Protein AF-A0A2V7J2F6-F1 (afdb_monomer_lite)

Structure (mmCIF, N/CA/C/O backbone):
data_AF-A0A2V7J2F6-F1
#
_entry.id   AF-A0A2V7J2F6-F1
#
loop_
_atom_site.group_PDB
_atom_site.id
_atom_site.type_symbol
_atom_site.label_atom_id
_atom_site.label_alt_id
_atom_site.label_comp_id
_atom_site.label_asym_id
_atom_site.label_entity_id
_atom_site.label_seq_id
_atom_site.pdbx_PDB_ins_code
_atom_site.Cartn_x
_atom_site.Cartn_y
_atom_site.Cartn_z
_atom_site.occupancy
_atom_site.B_iso_or_equiv
_atom_site.auth_seq_id
_atom_site.auth_comp_id
_atom_site.auth_asym_id
_atom_site.auth_atom_id
_atom_site.pdbx_PDB_model_num
ATOM 1 N N . MET A 1 1 ? -16.392 21.390 50.602 1.00 47.31 1 MET A N 1
ATOM 2 C CA . MET A 1 1 ? -15.569 20.176 50.406 1.00 47.31 1 MET A CA 1
ATOM 3 C C . MET A 1 1 ? -16.168 19.409 49.244 1.00 47.31 1 MET A C 1
ATOM 5 O O . MET A 1 1 ? -17.279 18.912 49.335 1.00 47.31 1 MET A O 1
ATOM 9 N N . SER A 1 2 ? -15.503 19.528 48.098 1.00 53.97 2 SER A N 1
ATOM 10 C CA . SER A 1 2 ? -16.010 19.186 46.771 1.00 53.97 2 SER A CA 1
ATOM 11 C C . SER A 1 2 ? -15.940 17.671 46.572 1.00 53.97 2 SER A C 1
ATOM 13 O O . SER A 1 2 ? -14.851 17.102 46.600 1.00 53.97 2 SER A O 1
ATOM 15 N N . ASN A 1 3 ? -17.096 17.026 46.401 1.00 48.97 3 ASN A N 1
ATOM 16 C CA . ASN A 1 3 ? -17.262 15.579 46.236 1.00 48.97 3 ASN A CA 1
ATOM 17 C C . ASN A 1 3 ? -16.837 15.125 44.816 1.00 48.97 3 ASN A C 1
ATOM 19 O O . ASN A 1 3 ? -17.598 14.512 44.073 1.00 48.97 3 ASN A O 1
ATOM 23 N N . ARG A 1 4 ? -15.611 15.490 44.417 1.00 57.84 4 ARG A N 1
ATOM 24 C CA . ARG A 1 4 ? -15.031 15.283 43.080 1.00 57.84 4 ARG A CA 1
ATOM 25 C C . ARG A 1 4 ? -14.642 13.843 42.711 1.00 57.84 4 ARG A C 1
ATOM 27 O O . ARG A 1 4 ? -14.568 13.604 41.507 1.00 57.84 4 ARG A O 1
ATOM 34 N N . PRO A 1 5 ? -14.380 12.882 43.627 1.00 55.91 5 PRO A N 1
ATOM 35 C CA . PRO A 1 5 ? -13.807 11.612 43.184 1.00 55.91 5 PRO A CA 1
ATOM 36 C C . PRO A 1 5 ? -14.837 10.718 42.480 1.00 55.91 5 PRO A C 1
ATOM 38 O O . PRO A 1 5 ? -14.483 10.024 41.534 1.00 55.91 5 PRO A O 1
ATOM 41 N N . ALA A 1 6 ? -16.117 10.781 42.864 1.00 57.44 6 ALA A N 1
ATOM 42 C CA . ALA A 1 6 ? -17.157 9.937 42.268 1.00 57.44 6 ALA A CA 1
ATOM 43 C C . ALA A 1 6 ? -17.492 10.327 40.814 1.00 57.44 6 ALA A C 1
ATOM 45 O O . ALA A 1 6 ? -17.763 9.459 39.988 1.00 57.44 6 ALA A O 1
ATOM 46 N N . LEU A 1 7 ? -17.423 11.621 40.479 1.00 55.16 7 LEU A N 1
ATOM 47 C CA . LEU A 1 7 ? -17.778 12.122 39.147 1.00 55.16 7 LEU A CA 1
ATOM 48 C C . LEU A 1 7 ? -16.750 11.713 38.073 1.00 55.16 7 LEU A C 1
ATOM 50 O O . LEU A 1 7 ? -17.135 11.395 36.952 1.00 55.16 7 LEU A O 1
ATOM 54 N N . CYS A 1 8 ? -15.457 11.655 38.423 1.00 53.84 8 CYS A N 1
ATOM 55 C CA . CYS A 1 8 ? -14.408 11.166 37.517 1.00 53.84 8 CYS A CA 1
ATOM 56 C C . CYS A 1 8 ? -14.521 9.662 37.241 1.00 53.84 8 CYS A C 1
ATOM 58 O O . CYS A 1 8 ? -14.309 9.236 36.110 1.00 53.84 8 CYS A O 1
ATOM 60 N N . VAL A 1 9 ? -14.864 8.857 38.253 1.00 58.91 9 VAL A N 1
ATOM 61 C CA . VAL A 1 9 ? -14.965 7.393 38.106 1.00 58.91 9 VAL A CA 1
ATOM 62 C C . VAL A 1 9 ? -16.149 7.005 37.217 1.00 58.91 9 VAL A C 1
ATOM 64 O O . VAL A 1 9 ? -16.027 6.107 36.390 1.00 58.91 9 VAL A O 1
ATOM 67 N N . ILE A 1 10 ? -17.272 7.720 37.319 1.00 59.41 10 ILE A N 1
ATOM 68 C CA . ILE A 1 10 ? -18.448 7.488 36.468 1.00 59.41 10 ILE A CA 1
ATOM 69 C C . ILE A 1 10 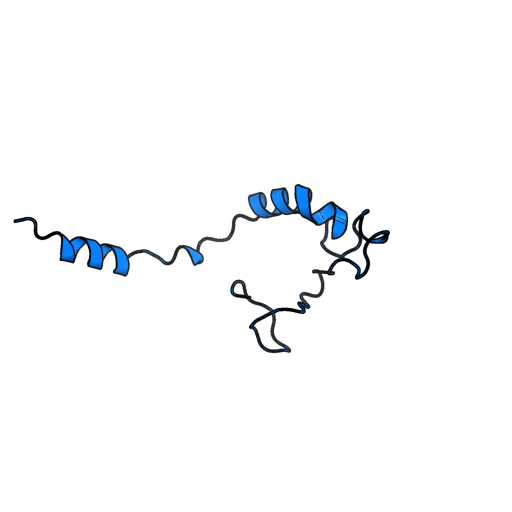? -18.155 7.853 35.002 1.00 59.41 10 ILE A C 1
ATOM 71 O O . ILE A 1 10 ? -18.573 7.130 34.101 1.00 59.41 10 ILE A O 1
ATOM 75 N N . LEU A 1 11 ? -17.384 8.916 34.746 1.00 56.84 11 LEU A N 1
ATOM 76 C CA . LEU A 1 11 ? -17.023 9.333 33.385 1.00 56.84 11 LEU A CA 1
ATOM 77 C C . LEU A 1 11 ? -16.130 8.306 32.657 1.00 56.84 11 LEU A C 1
ATOM 79 O O . LEU A 1 11 ? -16.226 8.161 31.443 1.00 56.84 11 LEU A O 1
ATOM 83 N N . LEU A 1 12 ? -15.303 7.563 33.399 1.00 59.69 12 LEU A N 1
ATOM 84 C CA . LEU A 1 12 ? -14.452 6.487 32.872 1.00 59.69 12 LEU A CA 1
ATOM 85 C C . LEU A 1 12 ? -15.225 5.197 32.536 1.00 59.69 12 LEU A C 1
ATOM 87 O O . LEU A 1 12 ? -14.775 4.436 31.688 1.00 59.69 12 LEU A O 1
ATOM 91 N N . LEU A 1 13 ? -16.378 4.951 33.168 1.00 61.78 13 LEU A N 1
ATOM 92 C CA . LEU A 1 13 ? -17.189 3.737 32.971 1.00 61.78 13 LEU A CA 1
ATOM 93 C C . LEU A 1 13 ? -18.189 3.839 31.803 1.00 61.78 13 LEU A C 1
ATOM 95 O O . LEU A 1 13 ? -18.690 2.820 31.339 1.00 61.78 13 LEU A O 1
ATOM 99 N N . LEU A 1 14 ? -18.496 5.057 31.348 1.00 60.28 14 LEU A N 1
ATOM 100 C CA . LEU A 1 14 ? -19.495 5.350 30.308 1.00 60.28 14 LEU A CA 1
ATOM 101 C C . LEU A 1 14 ? -18.885 5.855 28.993 1.00 60.28 14 LEU A C 1
ATOM 103 O O . LEU A 1 14 ? -19.628 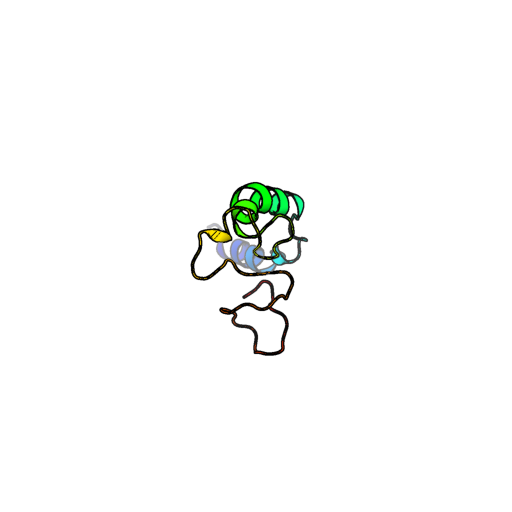6.174 28.066 1.00 60.28 14 LEU A O 1
ATOM 107 N N . ALA A 1 15 ? -17.557 5.956 28.900 1.00 60.12 15 ALA A N 1
ATOM 108 C CA . ALA A 1 15 ? -16.912 6.315 27.648 1.00 60.12 15 ALA A CA 1
ATOM 109 C C . ALA A 1 15 ? -17.099 5.158 26.647 1.00 60.12 15 ALA A C 1
ATOM 111 O O . ALA A 1 15 ? -16.627 4.052 26.922 1.00 60.12 15 ALA A O 1
ATOM 112 N N . PRO A 1 16 ? -17.793 5.365 25.512 1.00 55.75 16 PRO A N 1
ATOM 113 C CA . PRO A 1 16 ? -17.847 4.353 24.473 1.00 55.75 16 PRO A CA 1
ATOM 114 C C . PRO A 1 16 ? -16.421 4.081 24.005 1.00 55.75 16 PRO A C 1
ATOM 116 O O . PRO A 1 16 ? -15.637 5.008 23.795 1.00 55.75 16 PRO A O 1
ATOM 119 N N . ASP A 1 17 ? -16.085 2.805 23.864 1.00 58.66 17 ASP A N 1
ATOM 120 C CA . ASP A 1 17 ? -14.817 2.384 23.292 1.00 58.66 17 ASP A CA 1
ATOM 121 C C . ASP A 1 17 ? -14.767 2.918 21.848 1.00 58.66 17 ASP A C 1
ATOM 123 O O . ASP A 1 17 ? -15.398 2.372 20.940 1.00 58.66 17 ASP A O 1
ATOM 127 N N . SER A 1 18 ? -14.059 4.033 21.622 1.00 57.34 18 SER A N 1
ATOM 128 C CA . SER A 1 18 ? -13.971 4.738 20.327 1.00 57.34 18 SER A CA 1
ATOM 129 C C . SER A 1 18 ? -13.366 3.892 19.197 1.00 57.34 18 SER A C 1
ATOM 131 O O . SER A 1 18 ? -13.208 4.369 18.077 1.00 57.34 18 SER A O 1
ATOM 133 N N . ARG A 1 19 ? -13.028 2.633 19.485 1.00 58.62 19 ARG A N 1
ATOM 134 C CA . ARG A 1 19 ? -12.518 1.618 18.562 1.00 58.62 19 ARG A CA 1
ATOM 135 C C . ARG A 1 19 ? -13.558 1.133 17.546 1.00 58.62 19 ARG A C 1
ATOM 137 O O . ARG A 1 19 ? -13.179 0.499 16.574 1.00 58.62 19 ARG A O 1
ATOM 144 N N . LEU A 1 20 ? -14.848 1.418 17.754 1.00 55.56 20 LEU A N 1
ATOM 145 C CA . LEU A 1 20 ? -15.933 0.997 16.853 1.00 55.56 20 LEU A CA 1
ATOM 146 C C . LEU A 1 20 ? -16.312 2.035 15.781 1.00 55.56 20 LEU A C 1
ATOM 148 O O . LEU A 1 20 ? -17.204 1.771 14.975 1.00 55.56 20 LEU A O 1
ATOM 152 N N . LEU A 1 21 ? -15.668 3.208 15.740 1.00 64.25 21 LEU A N 1
ATOM 153 C CA . LEU A 1 21 ? -15.823 4.099 14.590 1.00 64.25 21 LEU A CA 1
ATOM 154 C C . LEU A 1 21 ? -15.035 3.503 13.419 1.00 64.25 21 LEU A C 1
ATOM 156 O O . LEU A 1 21 ? -13.832 3.285 13.541 1.00 64.25 21 LEU A O 1
ATOM 160 N N . SER A 1 22 ? -15.713 3.248 12.294 1.00 66.81 22 SER A N 1
ATOM 161 C CA . SER A 1 22 ? -15.076 2.850 11.032 1.00 66.81 22 SER A CA 1
ATOM 162 C C . SER A 1 22 ? -13.841 3.717 10.784 1.00 66.81 22 SER A C 1
ATOM 164 O O . SER A 1 22 ? -13.961 4.943 10.737 1.00 66.81 22 SER A O 1
ATOM 166 N N . GLN A 1 23 ? -12.669 3.095 10.636 1.00 72.44 23 GLN A N 1
ATOM 167 C CA . GLN A 1 23 ? -11.437 3.813 10.310 1.00 72.44 23 GLN A CA 1
ATOM 168 C C . GLN A 1 23 ? -11.652 4.671 9.054 1.00 72.44 23 GLN A C 1
ATOM 170 O O . GLN A 1 23 ? -12.244 4.210 8.074 1.00 72.44 23 GLN A O 1
ATOM 175 N N . ASP A 1 24 ? -11.179 5.920 9.077 1.00 80.88 24 ASP A N 1
ATOM 176 C CA . ASP A 1 24 ? -11.222 6.798 7.906 1.00 80.88 24 ASP A CA 1
ATOM 177 C C . ASP A 1 24 ? -10.243 6.290 6.838 1.00 80.88 24 ASP A C 1
ATOM 179 O O . ASP A 1 24 ? -9.031 6.531 6.871 1.00 80.88 24 ASP A O 1
ATOM 183 N N . THR A 1 25 ? -10.791 5.580 5.858 1.00 84.38 25 THR A N 1
ATOM 184 C CA . THR A 1 25 ? -10.031 4.995 4.752 1.00 84.38 25 THR A CA 1
ATOM 185 C C . THR A 1 25 ? -9.464 6.050 3.798 1.00 84.38 25 THR A C 1
ATOM 187 O O . THR A 1 25 ? -8.470 5.780 3.119 1.00 84.38 25 THR A O 1
ATOM 190 N N . THR A 1 26 ? -10.011 7.270 3.771 1.00 91.44 26 THR A N 1
ATOM 191 C CA . THR A 1 26 ? -9.529 8.364 2.910 1.00 91.44 26 THR A CA 1
ATOM 192 C C . THR A 1 26 ? -8.215 8.926 3.440 1.00 91.44 26 THR A C 1
ATOM 194 O O . THR A 1 26 ? -7.243 9.093 2.688 1.00 91.44 26 THR A O 1
ATOM 197 N N . ALA A 1 27 ? -8.149 9.154 4.754 1.00 90.88 27 ALA A N 1
ATOM 198 C CA . ALA A 1 27 ? -6.910 9.519 5.431 1.00 90.88 27 ALA A CA 1
ATOM 199 C C . ALA A 1 27 ? -5.844 8.426 5.240 1.00 90.88 27 ALA A C 1
ATOM 201 O O . ALA A 1 27 ? -4.710 8.726 4.853 1.00 90.88 27 ALA A O 1
ATOM 202 N N . GLY A 1 28 ? -6.230 7.153 5.398 1.00 92.06 28 GLY A N 1
ATOM 203 C CA . GLY A 1 28 ? -5.356 6.001 5.164 1.00 92.06 28 GLY A CA 1
ATOM 204 C C . GLY A 1 28 ? -4.793 5.947 3.740 1.00 92.06 28 GLY A C 1
ATOM 205 O O . GLY A 1 28 ? -3.579 5.833 3.558 1.00 92.06 28 GLY A O 1
ATOM 206 N N . LYS A 1 29 ? -5.638 6.113 2.713 1.00 95.19 29 LYS A N 1
ATOM 207 C CA . LYS A 1 29 ? -5.196 6.110 1.307 1.00 95.19 29 LYS A CA 1
ATOM 208 C C . LYS A 1 29 ? -4.212 7.241 1.010 1.00 95.19 29 LYS A C 1
ATOM 210 O O . LYS A 1 29 ? -3.245 7.026 0.274 1.00 95.19 29 LYS A O 1
ATOM 215 N N . THR A 1 30 ? -4.420 8.421 1.593 1.00 96.56 30 THR A N 1
ATOM 216 C CA . THR A 1 30 ? -3.513 9.571 1.429 1.00 96.56 30 THR A CA 1
ATOM 217 C C . THR A 1 30 ? -2.126 9.266 1.992 1.00 96.56 30 THR A C 1
ATOM 219 O O . THR A 1 30 ? -1.118 9.475 1.314 1.00 96.56 30 THR A O 1
ATOM 222 N N . VAL A 1 31 ? -2.066 8.718 3.208 1.00 96.81 31 VAL A N 1
ATOM 223 C CA . VAL A 1 31 ? -0.809 8.302 3.851 1.00 96.81 31 VAL A CA 1
ATOM 224 C C . VAL A 1 31 ? -0.120 7.212 3.033 1.00 96.81 31 VAL A C 1
ATOM 226 O O . VAL A 1 31 ? 1.067 7.337 2.729 1.00 96.81 31 VAL A O 1
ATOM 229 N N . TYR A 1 32 ? -0.868 6.187 2.619 1.00 97.31 32 TYR A N 1
ATOM 230 C CA . TYR A 1 32 ? -0.344 5.068 1.842 1.00 97.31 32 TYR A CA 1
ATOM 231 C C . TYR A 1 32 ? 0.301 5.524 0.532 1.00 97.31 32 TYR A C 1
ATOM 233 O O . TYR A 1 32 ? 1.436 5.162 0.222 1.00 97.31 32 TYR A O 1
ATOM 241 N N . THR A 1 33 ? -0.405 6.367 -0.220 1.00 97.44 33 THR A N 1
ATOM 242 C CA . THR A 1 33 ? 0.076 6.881 -1.509 1.00 97.44 33 THR A CA 1
ATOM 243 C C . THR A 1 33 ? 1.358 7.691 -1.328 1.00 97.44 33 THR A C 1
ATOM 245 O O . THR A 1 33 ? 2.291 7.567 -2.115 1.00 97.44 33 THR A O 1
ATOM 248 N N . LYS A 1 34 ? 1.433 8.494 -0.261 1.00 97.94 34 LYS A N 1
ATOM 249 C CA . LYS A 1 34 ? 2.579 9.368 -0.004 1.00 97.94 34 LYS A CA 1
ATOM 250 C C . LYS A 1 34 ? 3.828 8.612 0.453 1.00 97.94 34 LYS A C 1
ATOM 252 O O . LYS A 1 34 ? 4.931 9.012 0.091 1.00 97.94 34 LYS A O 1
ATOM 257 N N . TRP A 1 35 ? 3.669 7.565 1.262 1.00 98.12 35 TRP A N 1
ATOM 258 C CA . TRP A 1 35 ? 4.793 6.980 2.006 1.00 98.12 35 TRP A CA 1
ATOM 259 C C . TRP A 1 35 ? 5.033 5.493 1.753 1.00 98.12 35 TRP A C 1
ATOM 261 O O . TRP A 1 35 ? 6.131 5.010 2.013 1.00 98.12 35 TRP A O 1
ATOM 271 N N . CYS A 1 36 ? 4.041 4.759 1.255 1.00 98.06 36 CYS A N 1
ATOM 272 C CA . CYS A 1 36 ? 4.094 3.300 1.153 1.00 98.06 36 CYS A CA 1
ATOM 273 C C . CYS A 1 36 ? 4.193 2.835 -0.304 1.00 98.06 36 CYS A C 1
ATOM 275 O O . CYS A 1 36 ? 4.999 1.955 -0.613 1.00 98.06 36 CYS A O 1
ATOM 277 N N . ALA A 1 37 ? 3.419 3.449 -1.204 1.00 98.38 37 ALA A N 1
ATOM 278 C CA . ALA A 1 37 ? 3.277 3.017 -2.598 1.00 98.38 37 ALA A CA 1
ATOM 279 C C . ALA A 1 37 ? 4.600 3.022 -3.386 1.00 98.38 37 ALA A C 1
ATOM 281 O O . ALA A 1 37 ? 4.816 2.167 -4.242 1.00 98.38 37 ALA A O 1
ATOM 282 N N . GLY A 1 38 ? 5.542 3.912 -3.050 1.00 98.25 38 GLY A N 1
ATOM 283 C CA . GLY A 1 38 ? 6.867 3.933 -3.685 1.00 98.25 38 GLY A CA 1
ATOM 284 C C . GLY A 1 38 ? 7.634 2.609 -3.550 1.00 98.25 38 GLY A C 1
ATOM 285 O O . GLY A 1 38 ? 8.407 2.246 -4.438 1.00 98.25 38 GLY A O 1
ATOM 286 N N . CYS A 1 39 ? 7.380 1.863 -2.474 1.00 98.38 39 CYS A N 1
ATOM 287 C CA . CYS A 1 39 ? 7.980 0.560 -2.205 1.00 98.38 39 CYS A CA 1
ATOM 288 C C . CYS A 1 39 ? 7.000 -0.585 -2.472 1.00 98.38 39 CYS A C 1
ATOM 290 O O . CYS A 1 39 ? 7.364 -1.577 -3.093 1.00 98.38 39 CYS A O 1
ATOM 292 N N . HIS A 1 40 ? 5.758 -0.444 -2.015 1.00 98.31 40 HIS A N 1
ATOM 293 C CA . HIS A 1 40 ? 4.775 -1.524 -2.018 1.00 98.31 40 HIS A CA 1
ATOM 294 C C . HIS A 1 40 ? 3.849 -1.540 -3.244 1.00 98.31 40 HIS A C 1
ATOM 296 O O . HIS A 1 40 ? 3.057 -2.469 -3.366 1.00 98.31 40 HIS A O 1
ATOM 302 N N . GLY A 1 41 ? 3.946 -0.557 -4.144 1.00 98.12 41 GLY A N 1
ATOM 303 C CA . GLY A 1 41 ? 3.044 -0.400 -5.289 1.00 98.12 41 GLY A CA 1
ATOM 304 C C . GLY A 1 41 ? 1.686 0.182 -4.890 1.00 98.12 41 GLY A C 1
ATOM 305 O O . GLY A 1 41 ? 1.326 0.206 -3.715 1.00 98.12 41 GLY A O 1
ATOM 306 N N . ASP A 1 42 ? 0.902 0.658 -5.857 1.00 97.62 42 ASP A N 1
ATOM 307 C CA . ASP A 1 42 ? -0.383 1.329 -5.579 1.00 97.62 42 ASP A CA 1
ATOM 308 C C . ASP A 1 42 ? -1.446 0.397 -4.974 1.00 97.62 42 ASP A C 1
ATOM 310 O O . ASP A 1 42 ? -2.349 0.856 -4.262 1.00 97.62 42 ASP A O 1
ATOM 314 N N . ASN A 1 43 ? -1.301 -0.904 -5.247 1.00 97.19 43 ASN A N 1
ATOM 315 C CA . ASN A 1 43 ? -2.187 -1.980 -4.807 1.00 97.19 43 ASN A CA 1
ATOM 316 C C . ASN A 1 43 ? -1.583 -2.827 -3.672 1.00 97.19 43 ASN A C 1
ATOM 318 O O . ASN A 1 43 ? -2.201 -3.799 -3.247 1.00 97.19 43 ASN A O 1
ATOM 322 N N . GLY A 1 44 ? -0.383 -2.491 -3.187 1.00 97.81 44 GLY A N 1
ATOM 323 C CA . GLY A 1 44 ? 0.271 -3.233 -2.109 1.00 97.81 44 GLY A CA 1
ATOM 324 C C . GLY A 1 44 ? 0.874 -4.576 -2.490 1.00 97.81 44 GLY A C 1
ATOM 325 O O . GLY A 1 44 ? 1.130 -5.368 -1.590 1.00 97.81 44 GLY A O 1
ATOM 326 N N . ALA A 1 45 ? 1.141 -4.823 -3.773 1.00 97.94 45 ALA A N 1
ATOM 327 C CA . ALA A 1 45 ? 1.724 -6.074 -4.261 1.00 97.94 45 ALA A CA 1
ATOM 328 C C . ALA A 1 45 ? 3.246 -6.199 -4.024 1.00 97.94 45 ALA A C 1
ATOM 330 O O . ALA A 1 45 ? 3.858 -7.192 -4.407 1.00 97.94 45 ALA A O 1
ATOM 331 N N . GLY A 1 46 ? 3.883 -5.209 -3.388 1.00 97.81 46 GLY A N 1
ATOM 332 C CA . GLY A 1 46 ? 5.329 -5.226 -3.142 1.00 97.81 46 GLY A CA 1
ATOM 333 C C . GLY A 1 46 ? 6.167 -4.900 -4.384 1.00 97.81 46 GLY A C 1
ATOM 334 O O . GLY A 1 46 ? 7.366 -5.162 -4.400 1.00 97.81 46 GLY A O 1
ATOM 335 N N . ASP A 1 47 ? 5.548 -4.330 -5.418 1.00 97.94 47 ASP A N 1
ATOM 336 C CA . ASP A 1 47 ? 6.096 -4.123 -6.763 1.00 97.94 47 ASP A CA 1
ATOM 337 C C . ASP A 1 47 ? 6.312 -2.639 -7.110 1.00 97.94 47 ASP A C 1
ATOM 339 O O . ASP A 1 47 ? 6.421 -2.262 -8.278 1.00 97.94 47 ASP A O 1
ATOM 343 N N . GLY A 1 48 ? 6.407 -1.778 -6.090 1.00 98.00 48 GLY A N 1
ATOM 344 C CA . GLY A 1 48 ? 6.648 -0.351 -6.278 1.00 98.00 48 GLY A CA 1
ATOM 345 C C . GLY A 1 48 ? 7.977 -0.066 -6.995 1.00 98.00 48 GLY A C 1
ATOM 346 O O . GLY A 1 48 ? 8.887 -0.897 -7.005 1.00 98.00 48 GLY A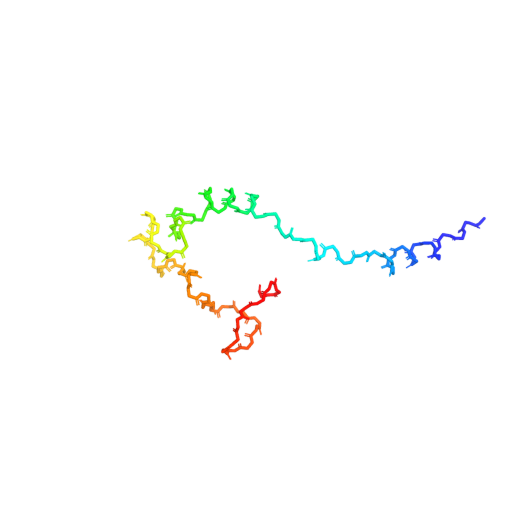 O 1
ATOM 347 N N . PRO A 1 49 ? 8.166 1.138 -7.561 1.00 97.56 49 PRO A N 1
ATOM 348 C CA . PRO A 1 49 ? 9.386 1.493 -8.297 1.00 97.56 49 PRO A CA 1
ATOM 349 C C . PRO A 1 49 ? 10.679 1.335 -7.474 1.00 97.56 49 PRO A C 1
ATOM 351 O O . PRO A 1 49 ? 11.755 1.10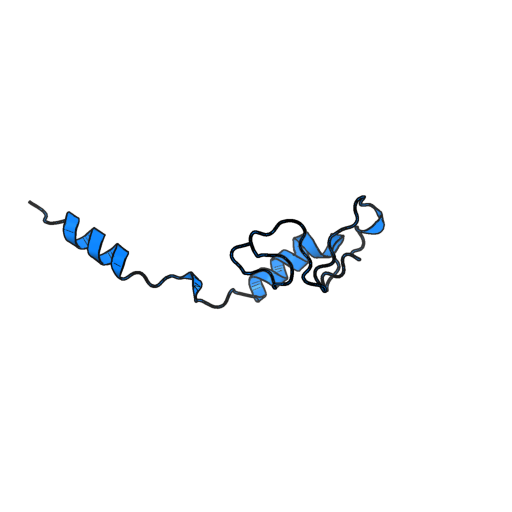7 -8.039 1.00 97.56 49 PRO A O 1
ATOM 354 N N . GLY A 1 50 ? 10.583 1.436 -6.144 1.00 97.56 50 GLY A N 1
ATOM 355 C CA . GLY A 1 50 ? 11.670 1.182 -5.204 1.00 97.56 50 GLY A CA 1
ATOM 356 C C . GLY A 1 50 ? 11.957 -0.301 -4.936 1.00 97.56 50 GLY A C 1
ATOM 357 O O . GLY A 1 50 ? 13.072 -0.613 -4.524 1.00 97.56 50 GLY A O 1
ATOM 358 N N . ALA A 1 51 ? 11.013 -1.213 -5.198 1.00 97.88 51 ALA A N 1
ATOM 359 C CA . ALA A 1 51 ? 11.091 -2.637 -4.845 1.00 97.88 51 ALA A CA 1
ATOM 360 C C . ALA A 1 51 ? 12.368 -3.317 -5.352 1.00 97.88 51 ALA A C 1
ATOM 362 O O . ALA A 1 51 ? 13.035 -4.027 -4.604 1.00 97.88 51 ALA A O 1
ATOM 363 N N . LYS A 1 52 ? 12.771 -3.015 -6.592 1.00 96.88 52 LYS A N 1
ATOM 364 C CA . LYS A 1 52 ? 13.968 -3.583 -7.237 1.00 96.88 52 LYS A CA 1
ATOM 365 C C . LYS A 1 52 ? 15.301 -3.244 -6.553 1.00 96.88 52 LYS A C 1
ATOM 367 O O . LYS A 1 52 ? 16.320 -3.822 -6.913 1.00 96.88 52 LYS A O 1
ATOM 372 N N . HIS A 1 53 ? 15.311 -2.301 -5.611 1.00 97.06 53 HIS A N 1
ATOM 373 C CA . HIS A 1 53 ? 16.513 -1.864 -4.896 1.00 97.06 53 HIS A CA 1
ATOM 374 C C . HIS A 1 53 ? 16.544 -2.314 -3.427 1.00 97.06 53 HIS A C 1
ATOM 376 O O . HIS A 1 53 ? 17.433 -1.894 -2.690 1.00 97.06 53 HIS A O 1
ATOM 382 N N . MET A 1 54 ? 15.583 -3.126 -2.975 1.00 96.31 54 MET A N 1
ATOM 383 C CA . MET A 1 54 ? 15.493 -3.577 -1.585 1.00 96.31 54 MET A CA 1
ATOM 384 C C . MET A 1 54 ? 15.738 -5.080 -1.464 1.00 96.31 54 MET A C 1
ATOM 386 O O . MET A 1 54 ? 15.191 -5.879 -2.221 1.00 96.31 54 MET A O 1
ATOM 390 N N . ILE A 1 55 ? 16.559 -5.456 -0.482 1.00 95.88 55 ILE A N 1
ATOM 391 C CA . ILE A 1 55 ? 16.800 -6.844 -0.084 1.00 95.88 55 ILE A CA 1
ATOM 392 C C . ILE A 1 55 ? 16.696 -6.899 1.449 1.00 95.88 55 ILE A C 1
ATOM 394 O O . ILE A 1 55 ? 17.526 -6.280 2.119 1.00 95.88 55 ILE A O 1
ATOM 398 N N . PRO A 1 56 ? 15.707 -7.613 2.022 1.00 94.00 56 PRO A N 1
ATOM 399 C CA . PRO A 1 56 ? 14.652 -8.385 1.350 1.00 94.00 56 PRO A CA 1
ATOM 400 C C . PRO A 1 56 ? 13.655 -7.497 0.573 1.00 94.00 56 PRO A C 1
ATOM 402 O O . PRO A 1 56 ? 13.585 -6.294 0.834 1.00 94.00 56 PRO A O 1
ATOM 405 N N . PRO A 1 57 ? 12.885 -8.064 -0.377 1.00 95.38 57 PRO A N 1
ATOM 406 C CA . PRO A 1 57 ? 11.873 -7.304 -1.102 1.00 95.38 57 PRO A CA 1
ATOM 407 C C . PRO A 1 57 ? 10.779 -6.782 -0.153 1.00 95.38 57 PRO A C 1
ATOM 409 O O . PRO A 1 57 ? 10.545 -7.376 0.909 1.00 95.38 57 PRO A O 1
ATOM 412 N N . PRO A 1 58 ? 10.074 -5.702 -0.529 1.00 97.00 58 PRO A N 1
ATOM 413 C CA . PRO A 1 58 ? 8.922 -5.218 0.221 1.00 97.00 58 PRO A CA 1
ATOM 414 C C . PRO A 1 58 ? 7.849 -6.295 0.374 1.00 97.00 58 PRO A C 1
ATOM 416 O O . PRO A 1 58 ? 7.656 -7.141 -0.497 1.00 97.00 58 PRO A O 1
ATOM 419 N N . ARG A 1 59 ? 7.120 -6.248 1.490 1.00 95.75 59 ARG A N 1
ATOM 420 C CA . ARG A 1 59 ? 5.996 -7.153 1.743 1.00 95.75 59 ARG A CA 1
ATOM 421 C C . ARG A 1 59 ? 4.888 -6.954 0.704 1.00 95.75 59 ARG A C 1
ATOM 423 O O . ARG A 1 59 ? 4.401 -5.839 0.538 1.00 95.75 59 ARG A O 1
ATOM 430 N N . ASP A 1 60 ? 4.452 -8.051 0.100 1.00 96.19 60 ASP A N 1
ATOM 431 C CA . ASP A 1 60 ? 3.169 -8.142 -0.592 1.00 96.19 60 ASP A CA 1
ATOM 432 C C . ASP A 1 60 ? 2.037 -8.274 0.442 1.00 96.19 60 ASP A C 1
ATOM 434 O O . ASP A 1 60 ? 1.998 -9.231 1.224 1.00 96.19 60 ASP A O 1
ATOM 438 N N . PHE A 1 61 ? 1.150 -7.282 0.481 1.00 94.56 61 PHE A N 1
ATOM 439 C CA . PHE A 1 61 ? -0.004 -7.234 1.376 1.00 94.56 61 PHE A CA 1
ATOM 440 C C . PHE A 1 61 ? -1.241 -7.931 0.799 1.00 94.56 61 PHE A C 1
ATOM 442 O O . PHE A 1 61 ? -2.163 -8.233 1.555 1.00 94.56 61 PHE A O 1
ATOM 449 N N . THR A 1 62 ? -1.274 -8.233 -0.501 1.00 94.44 62 THR A N 1
ATOM 450 C CA . THR A 1 62 ? -2.454 -8.809 -1.170 1.00 94.44 62 THR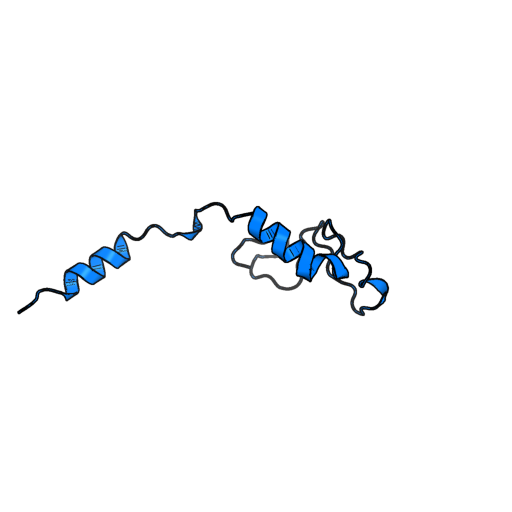 A CA 1
ATOM 451 C C . THR A 1 62 ? -2.790 -10.213 -0.669 1.00 94.44 62 THR A C 1
ATOM 453 O O . THR A 1 62 ? -3.952 -10.613 -0.674 1.00 94.44 62 THR A O 1
ATOM 456 N N . GLY A 1 63 ? -1.788 -10.941 -0.168 1.00 89.94 63 GLY A N 1
ATOM 457 C CA . GLY A 1 63 ? -1.965 -12.262 0.432 1.00 89.94 63 GLY A CA 1
ATOM 458 C C . GLY A 1 63 ? -2.359 -12.258 1.912 1.00 89.94 63 GLY A C 1
ATOM 459 O O . GLY A 1 63 ? -2.637 -13.325 2.447 1.00 89.94 63 GLY A O 1
ATOM 460 N N . ALA A 1 64 ? -2.345 -11.106 2.596 1.00 88.69 64 ALA A N 1
ATOM 461 C CA . ALA A 1 64 ? -2.570 -10.992 4.044 1.00 88.69 64 ALA A CA 1
ATOM 462 C C . ALA A 1 64 ? -1.683 -11.920 4.916 1.00 88.69 64 ALA A C 1
ATOM 464 O O . ALA A 1 64 ? -2.066 -12.333 6.012 1.00 88.69 64 ALA A O 1
ATOM 465 N N . ILE A 1 65 ? -0.472 -12.249 4.444 1.00 87.50 65 ILE A N 1
ATOM 466 C CA . ILE A 1 65 ? 0.493 -13.093 5.164 1.00 87.50 65 ILE A CA 1
ATOM 467 C C . ILE A 1 65 ? 1.546 -12.204 5.824 1.00 87.50 65 ILE A C 1
ATOM 469 O O . ILE A 1 65 ? 2.460 -11.695 5.170 1.00 87.50 65 ILE A O 1
ATOM 473 N N . TYR A 1 66 ? 1.444 -12.065 7.144 1.00 88.75 66 TYR A N 1
ATOM 474 C CA . TYR A 1 66 ? 2.343 -11.238 7.945 1.00 88.75 66 TYR A CA 1
ATOM 475 C C . TYR A 1 66 ? 3.275 -12.106 8.787 1.00 88.75 66 TYR A C 1
ATOM 477 O O . TYR A 1 66 ? 2.870 -13.116 9.369 1.00 88.75 66 TYR A O 1
ATOM 485 N N . GLN A 1 67 ? 4.546 -11.702 8.823 1.00 87.75 67 GLN A N 1
ATOM 486 C CA . GLN A 1 67 ? 5.599 -12.408 9.551 1.00 87.75 67 GLN A CA 1
ATOM 487 C C . GLN A 1 67 ? 5.491 -12.197 11.064 1.00 87.75 67 GLN A C 1
ATOM 489 O O . GLN A 1 67 ? 5.727 -13.131 11.824 1.00 87.75 67 GLN A O 1
ATOM 494 N N . ILE A 1 68 ? 5.148 -10.979 11.486 1.00 88.88 68 ILE A N 1
ATOM 495 C CA . ILE A 1 68 ? 4.997 -10.598 12.890 1.00 88.88 68 ILE A CA 1
ATOM 496 C C . ILE A 1 68 ? 3.513 -10.351 13.131 1.00 88.88 68 ILE A C 1
ATOM 498 O O . ILE A 1 68 ? 2.933 -9.488 12.481 1.00 88.88 68 ILE A O 1
ATOM 502 N N . ARG A 1 69 ? 2.912 -11.171 13.994 1.00 91.38 69 ARG A N 1
ATOM 503 C CA . ARG A 1 69 ? 1.514 -11.088 14.427 1.00 91.38 69 ARG A CA 1
ATOM 504 C C . ARG A 1 69 ? 1.338 -11.869 15.724 1.00 91.38 69 ARG A C 1
ATOM 506 O O . ARG A 1 69 ? 2.050 -12.849 15.958 1.00 91.38 69 ARG A O 1
ATOM 513 N N . SER A 1 70 ? 0.392 -11.439 16.541 1.00 92.25 70 SER A N 1
ATOM 514 C CA . SER A 1 70 ? -0.068 -12.132 17.745 1.00 92.25 70 SER A CA 1
ATOM 515 C C . SER A 1 70 ? -1.109 -13.216 17.433 1.00 92.25 70 SER A C 1
ATOM 517 O O . SER A 1 70 ? -1.186 -14.228 18.132 1.00 92.25 70 SER A O 1
ATOM 519 N N . THR A 1 71 ? -1.864 -13.050 16.346 1.00 91.12 71 THR A N 1
ATOM 520 C CA . THR A 1 71 ? -2.883 -13.995 15.895 1.00 91.12 71 THR A CA 1
ATOM 521 C C . THR A 1 71 ? -2.255 -15.337 15.488 1.00 91.12 71 THR A C 1
ATOM 523 O O . THR A 1 71 ? -1.259 -15.342 14.757 1.00 91.12 71 THR A O 1
ATOM 526 N N . PRO A 1 72 ? -2.830 -16.494 15.886 1.00 89.50 72 PRO A N 1
ATOM 527 C CA . PRO A 1 72 ? -2.307 -17.822 15.550 1.00 89.50 72 PRO A CA 1
ATOM 528 C C . PRO A 1 72 ? -2.215 -18.121 14.050 1.00 89.50 72 PRO A C 1
ATOM 530 O O . PRO A 1 72 ? -2.997 -17.638 13.232 1.00 89.50 72 PRO A O 1
ATOM 533 N N . SER A 1 73 ? -1.262 -18.968 13.655 1.00 86.50 73 SER A N 1
ATOM 534 C CA . SER A 1 73 ? -1.102 -19.385 12.254 1.00 86.50 73 SER A CA 1
ATOM 535 C C . SER A 1 73 ? -2.322 -20.100 11.684 1.00 86.50 73 SER A C 1
ATOM 537 O O . SER A 1 73 ? -2.922 -20.938 12.345 1.00 86.50 73 SER A O 1
ATOM 539 N N . GLY A 1 74 ? -2.672 -19.745 10.443 1.00 84.19 74 GLY A N 1
ATOM 540 C CA . GLY A 1 74 ? -3.886 -20.214 9.768 1.00 84.19 74 GLY A CA 1
ATOM 541 C C . GLY A 1 74 ? -5.121 -19.335 9.992 1.00 84.19 74 GLY A C 1
ATOM 542 O O . GLY A 1 74 ? -6.161 -19.623 9.412 1.00 84.19 74 GLY A O 1
ATOM 543 N N . GLN A 1 75 ? -5.016 -18.271 10.794 1.00 86.94 75 GLN A N 1
ATOM 544 C CA . GLN A 1 75 ? -6.068 -17.270 10.985 1.00 86.94 75 GLN A CA 1
ATOM 545 C C . GLN A 1 75 ? -5.660 -15.932 10.356 1.00 86.94 75 GLN A C 1
ATOM 547 O O . GLN A 1 75 ? -4.467 -15.618 10.282 1.00 86.94 75 GLN A O 1
ATOM 552 N N . LEU A 1 76 ? -6.649 -15.157 9.901 1.00 85.69 76 LEU A N 1
ATOM 553 C CA . LEU A 1 76 ? -6.419 -13.805 9.390 1.00 85.69 76 LEU A CA 1
ATOM 554 C C . LEU A 1 76 ? -5.966 -12.878 10.528 1.00 85.69 76 LEU A C 1
ATOM 556 O O . LEU A 1 76 ? -6.556 -12.952 11.607 1.00 85.69 76 LEU A O 1
ATOM 560 N N . PRO A 1 77 ? -4.970 -12.005 10.295 1.00 88.44 77 PRO A N 1
ATOM 561 C CA . PRO A 1 77 ? -4.601 -10.977 11.258 1.00 88.44 77 PRO A CA 1
ATOM 562 C C . PRO A 1 77 ? -5.778 -10.063 11.601 1.00 88.44 77 PRO A C 1
ATOM 564 O O . PRO A 1 77 ? -6.677 -9.842 10.788 1.00 88.44 77 PRO A O 1
ATOM 567 N N . THR A 1 78 ? -5.735 -9.516 12.805 1.00 87.50 78 THR A N 1
ATOM 568 C CA . THR A 1 78 ? -6.719 -8.572 13.334 1.00 87.50 78 THR A CA 1
ATOM 569 C C . THR A 1 78 ? -6.101 -7.186 13.480 1.00 87.50 78 THR A C 1
ATOM 571 O O . THR A 1 78 ? -4.882 -7.043 13.477 1.00 87.50 78 THR A O 1
ATOM 574 N N . ASP A 1 79 ? -6.928 -6.166 13.703 1.00 83.56 79 ASP A N 1
ATOM 575 C CA . ASP A 1 79 ? -6.458 -4.796 13.967 1.00 83.56 79 ASP A CA 1
ATOM 576 C C . ASP A 1 79 ? -5.633 -4.657 15.266 1.00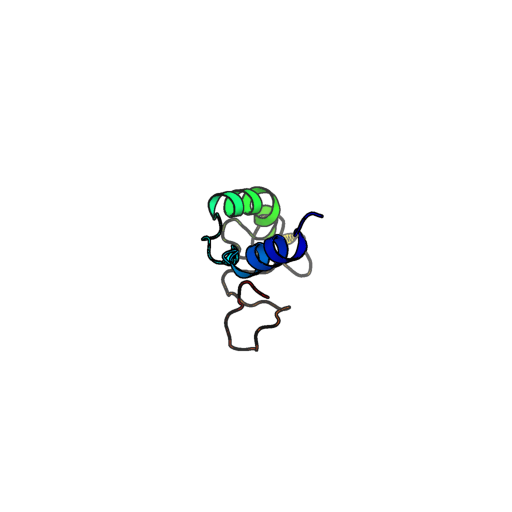 83.56 79 ASP A C 1
ATOM 578 O O . ASP A 1 79 ? -5.100 -3.586 15.549 1.00 83.56 79 ASP A O 1
ATOM 582 N N . ALA A 1 80 ? -5.559 -5.715 16.081 1.00 84.44 80 ALA A N 1
ATOM 583 C CA . ALA A 1 80 ? -4.760 -5.764 17.301 1.00 84.44 80 ALA A CA 1
ATOM 584 C C . ALA A 1 80 ? -3.351 -6.362 17.101 1.00 84.44 80 ALA A C 1
ATOM 586 O O . ALA A 1 80 ? -2.594 -6.411 18.072 1.00 84.44 80 ALA A O 1
ATOM 587 N N . ASP A 1 81 ? -3.022 -6.841 15.893 1.00 81.50 81 ASP A N 1
ATOM 588 C CA . ASP A 1 81 ? -1.708 -7.409 15.548 1.00 81.50 81 ASP A CA 1
ATOM 589 C C . ASP A 1 81 ? -0.602 -6.380 15.280 1.00 81.50 81 ASP A C 1
ATOM 591 O O . ASP A 1 81 ? -0.904 -5.239 14.862 1.00 81.50 81 ASP A O 1
#

Foldseek 3Di:
DDPPPVVVVVVVVPDPPPVPPDPDVVVVLVCCVVPPCCQQNSQRQLPHVCQVVDVVGHDRPPVQDDPDAPDDPPDHGDPVD

Radius of gyration: 20.43 Å; chains: 1; bounding box: 36×40×59 Å

Sequence (81 aa):
MSNRPALCVILLLLAPDSRLLSQDTTAGKTVYTKWCAGCHGDNGAGDGPGAKHMIPPPRDFTGAIYQIRSTPSGQLPTDAD

pLDDT: mean 83.22, std 16.62, range [47.31, 98.38]

Secondary structure (DSSP, 8-state):
---HHHHHHHHHHS---GGGS---HHHHHHHHHHHTHHHH-TTSSS-STTGGG-SSPPPP-TT---SS-SSPTTS---TT-